Protein AF-A0A967CK85-F1 (afdb_monomer)

Structure (mmCIF, N/CA/C/O backbone):
data_AF-A0A967CK85-F1
#
_entry.id   AF-A0A967CK85-F1
#
loop_
_atom_site.group_PDB
_atom_site.id
_atom_site.type_symbol
_atom_site.label_atom_id
_atom_site.label_alt_id
_atom_site.label_comp_id
_atom_site.label_asym_id
_atom_site.label_entity_id
_atom_site.label_seq_id
_atom_site.pdbx_PDB_ins_code
_atom_site.Cartn_x
_atom_site.Cartn_y
_atom_site.Cartn_z
_atom_site.occupancy
_atom_site.B_iso_or_equiv
_atom_site.auth_seq_id
_atom_site.auth_comp_id
_atom_site.auth_asym_id
_atom_site.auth_atom_id
_atom_site.pdbx_PDB_model_num
ATOM 1 N N . MET A 1 1 ? -1.681 -9.146 -4.470 1.00 89.50 1 MET A N 1
ATOM 2 C CA . MET A 1 1 ? -1.602 -7.755 -4.937 1.00 89.50 1 MET A CA 1
ATOM 3 C C . MET A 1 1 ? -0.407 -7.669 -5.853 1.00 89.50 1 MET A C 1
ATOM 5 O O . MET A 1 1 ? 0.641 -8.221 -5.528 1.00 89.50 1 MET A O 1
ATOM 9 N N . GLN A 1 2 ? -0.588 -7.045 -7.011 1.00 94.50 2 GLN A N 1
ATOM 10 C CA . GLN A 1 2 ? 0.489 -6.822 -7.970 1.00 94.50 2 GLN A CA 1
ATOM 11 C C . GLN A 1 2 ? 1.0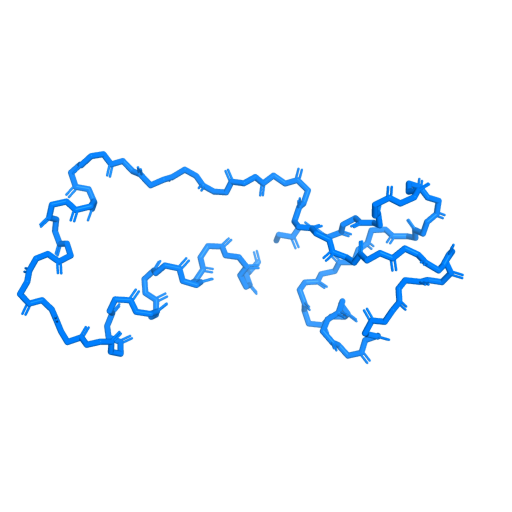28 -5.404 -7.818 1.00 94.50 2 GLN A C 1
ATOM 13 O O . GLN A 1 2 ? 0.282 -4.478 -7.500 1.00 94.50 2 GLN A O 1
ATOM 18 N N . TYR A 1 3 ? 2.320 -5.252 -8.064 1.00 96.00 3 TYR A N 1
ATOM 19 C CA . TYR A 1 3 ? 3.042 -3.995 -8.078 1.00 96.00 3 TYR A CA 1
ATOM 20 C C . TYR A 1 3 ? 3.623 -3.770 -9.468 1.00 96.00 3 TYR A C 1
ATOM 22 O O . TYR A 1 3 ? 4.203 -4.676 -10.068 1.00 96.00 3 TYR A O 1
ATOM 30 N N . ILE A 1 4 ? 3.463 -2.550 -9.966 1.00 96.31 4 ILE A N 1
ATOM 31 C CA . ILE A 1 4 ? 3.889 -2.120 -11.296 1.00 96.31 4 ILE A CA 1
ATOM 32 C C . ILE A 1 4 ? 4.909 -0.994 -11.176 1.00 96.31 4 ILE A C 1
ATOM 34 O O . ILE A 1 4 ? 4.885 -0.226 -10.214 1.00 96.31 4 ILE A O 1
ATOM 38 N N . SER A 1 5 ? 5.804 -0.882 -12.155 1.00 96.69 5 SER A N 1
ATOM 39 C CA . SER A 1 5 ? 6.691 0.278 -12.241 1.00 96.69 5 SER A CA 1
ATOM 40 C C . SER A 1 5 ? 5.925 1.503 -12.727 1.00 96.69 5 SER A C 1
ATOM 42 O O . SER A 1 5 ? 5.165 1.427 -13.692 1.00 96.69 5 SER A O 1
ATOM 44 N N . THR A 1 6 ? 6.213 2.663 -12.144 1.00 96.25 6 THR A N 1
ATOM 45 C CA . THR A 1 6 ? 5.741 3.968 -12.634 1.00 96.25 6 THR A CA 1
ATOM 46 C C . THR A 1 6 ? 6.197 4.307 -14.058 1.00 96.25 6 THR A C 1
ATOM 48 O O . THR A 1 6 ? 5.666 5.242 -14.652 1.00 96.25 6 THR A O 1
ATOM 51 N N . ARG A 1 7 ? 7.162 3.568 -14.624 1.00 95.88 7 ARG A N 1
ATOM 52 C CA . ARG A 1 7 ? 7.609 3.699 -16.023 1.00 95.88 7 ARG A CA 1
ATOM 53 C C . ARG A 1 7 ? 7.044 2.619 -16.953 1.00 95.88 7 ARG A C 1
ATOM 55 O O . ARG A 1 7 ? 7.255 2.694 -18.159 1.00 95.88 7 ARG A O 1
ATOM 62 N N . GLY A 1 8 ? 6.296 1.654 -16.412 1.00 91.62 8 GLY A N 1
ATOM 63 C CA . GLY A 1 8 ? 5.437 0.737 -17.167 1.00 91.62 8 GLY A CA 1
ATOM 64 C C . GLY A 1 8 ? 6.136 -0.372 -17.958 1.00 91.62 8 GLY A C 1
ATOM 65 O O . GLY A 1 8 ? 5.457 -1.102 -18.672 1.00 91.62 8 GLY A O 1
ATOM 66 N N . THR A 1 9 ? 7.460 -0.519 -17.853 1.00 89.44 9 THR A N 1
ATOM 67 C CA . THR A 1 9 ? 8.214 -1.511 -18.649 1.00 89.44 9 THR A CA 1
ATOM 68 C C . THR A 1 9 ? 8.861 -2.612 -17.813 1.00 89.44 9 THR A C 1
ATOM 70 O O . THR A 1 9 ? 9.306 -3.621 -18.361 1.00 89.44 9 THR A O 1
ATOM 73 N N . ALA A 1 10 ? 8.897 -2.459 -16.488 1.00 91.69 10 ALA A N 1
ATOM 74 C CA . ALA A 1 10 ? 9.311 -3.523 -15.582 1.00 91.69 10 ALA A CA 1
ATOM 75 C C . ALA A 1 10 ? 8.227 -4.616 -15.439 1.00 91.69 10 ALA A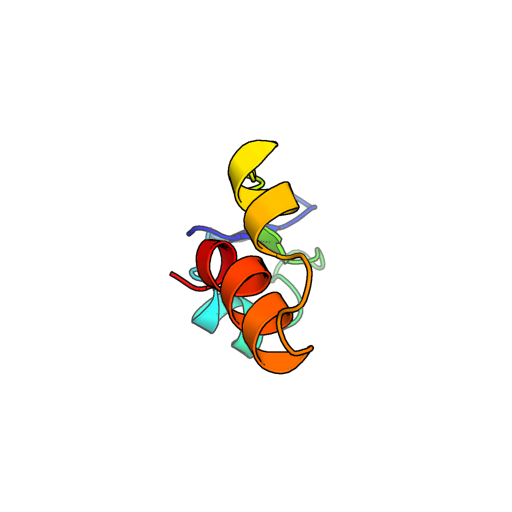 C 1
ATOM 77 O O . ALA A 1 10 ? 7.035 -4.316 -15.545 1.00 91.69 10 ALA A O 1
ATOM 78 N N . PRO A 1 11 ? 8.618 -5.872 -15.147 1.00 90.56 11 PRO A N 1
ATOM 79 C CA . PRO A 1 11 ? 7.674 -6.937 -14.821 1.00 90.56 11 PRO A CA 1
ATOM 80 C C . PRO A 1 11 ? 6.770 -6.575 -13.639 1.00 90.56 11 PRO A C 1
ATOM 82 O O . PRO A 1 11 ? 7.178 -5.853 -12.729 1.00 90.56 11 PRO A O 1
ATOM 85 N N . HIS A 1 12 ? 5.562 -7.136 -13.630 1.00 93.69 12 HIS A N 1
ATOM 86 C CA . HIS A 1 12 ? 4.688 -7.071 -12.464 1.00 93.69 12 HIS A CA 1
ATOM 87 C C . HIS A 1 12 ? 5.262 -7.967 -11.365 1.00 93.69 12 HIS A C 1
ATOM 89 O O . HIS A 1 12 ? 5.679 -9.094 -11.641 1.00 93.69 12 HIS A O 1
ATOM 95 N N . LEU A 1 13 ? 5.281 -7.462 -10.136 1.00 93.69 13 LEU A N 1
ATOM 96 C CA . LEU A 1 13 ? 5.841 -8.154 -8.978 1.00 93.69 13 LEU A CA 1
ATOM 97 C C . LEU A 1 13 ? 4.810 -8.292 -7.860 1.00 93.69 13 LEU A C 1
ATOM 99 O O . LEU A 1 13 ? 3.905 -7.467 -7.732 1.00 93.69 13 LEU A O 1
ATOM 103 N N . ARG A 1 14 ? 4.977 -9.295 -6.989 1.00 95.12 14 ARG A N 1
ATOM 104 C CA . ARG A 1 14 ? 4.269 -9.296 -5.701 1.00 95.12 14 ARG A CA 1
ATOM 105 C C . ARG A 1 14 ? 4.896 -8.268 -4.757 1.00 95.12 14 ARG A C 1
ATOM 107 O O . ARG A 1 14 ? 6.030 -7.841 -4.965 1.00 95.12 14 ARG A O 1
ATOM 114 N N . PHE A 1 15 ? 4.183 -7.920 -3.685 1.00 93.50 15 PHE A N 1
ATOM 115 C CA . PHE A 1 15 ? 4.675 -6.992 -2.659 1.00 93.50 15 PHE A CA 1
ATOM 116 C C . PHE A 1 15 ? 6.074 -7.360 -2.136 1.00 93.50 15 PHE A C 1
ATOM 118 O O . PHE A 1 15 ? 6.957 -6.509 -2.102 1.00 93.50 15 PHE A O 1
ATOM 125 N N . GLU A 1 16 ? 6.283 -8.627 -1.766 1.00 94.00 16 GLU A N 1
ATOM 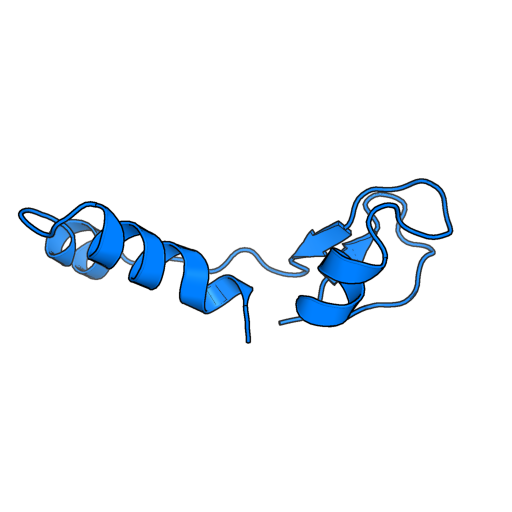126 C CA . GLU A 1 16 ? 7.562 -9.128 -1.242 1.00 94.00 16 GLU A CA 1
ATOM 127 C C . GLU A 1 16 ? 8.711 -8.908 -2.237 1.00 94.00 16 GLU A C 1
ATOM 129 O O . GLU A 1 16 ? 9.756 -8.369 -1.876 1.00 94.00 16 GLU A O 1
ATOM 134 N N . ASP A 1 17 ? 8.488 -9.246 -3.509 1.00 93.69 17 ASP A N 1
ATOM 135 C CA . ASP A 1 17 ? 9.488 -9.090 -4.564 1.00 93.69 17 ASP A CA 1
ATOM 136 C C . ASP A 1 17 ? 9.784 -7.611 -4.842 1.00 93.69 17 ASP A C 1
ATOM 138 O O . ASP A 1 17 ? 10.943 -7.228 -5.009 1.00 93.69 17 ASP A O 1
ATOM 142 N N . ALA A 1 18 ? 8.754 -6.758 -4.863 1.00 93.19 18 ALA A N 1
ATOM 143 C CA . ALA A 1 18 ? 8.906 -5.316 -5.037 1.00 93.19 18 ALA A CA 1
ATOM 144 C C . ALA A 1 18 ? 9.70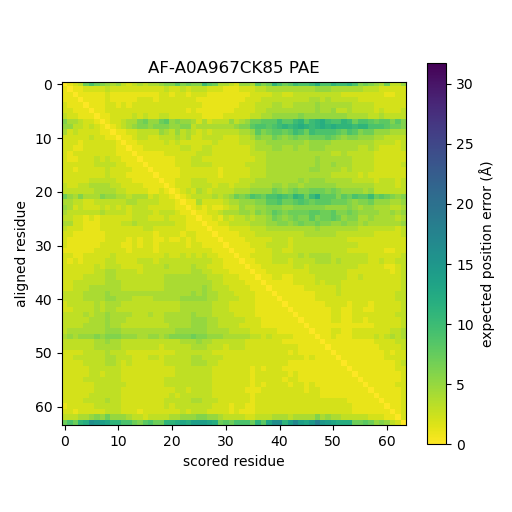4 -4.685 -3.881 1.00 93.19 18 ALA A C 1
ATOM 146 O O . ALA A 1 18 ? 10.617 -3.896 -4.125 1.00 93.19 18 ALA A O 1
ATOM 147 N N . MET A 1 19 ? 9.415 -5.086 -2.638 1.00 92.50 19 MET A N 1
ATOM 148 C CA . MET A 1 19 ? 10.132 -4.647 -1.435 1.00 92.50 19 MET A CA 1
ATOM 149 C C . MET A 1 19 ? 11.613 -5.035 -1.462 1.00 92.50 19 MET A C 1
ATOM 151 O O . MET A 1 19 ? 12.466 -4.208 -1.146 1.00 92.50 19 MET A O 1
ATOM 155 N N . LEU A 1 20 ? 11.926 -6.274 -1.850 1.00 93.00 20 LEU A N 1
ATOM 156 C CA . LEU A 1 20 ? 13.305 -6.768 -1.915 1.00 93.00 20 LEU A CA 1
ATOM 157 C C . LEU A 1 20 ? 14.082 -6.193 -3.105 1.00 93.00 20 LEU A C 1
ATOM 159 O O . LEU A 1 20 ? 15.291 -5.995 -3.014 1.00 93.00 20 LEU A O 1
ATOM 163 N N . THR A 1 21 ? 13.397 -5.910 -4.216 1.00 91.38 21 THR A N 1
ATOM 164 C CA . THR A 1 21 ? 14.010 -5.304 -5.407 1.00 91.38 21 THR A CA 1
ATOM 165 C C . THR A 1 21 ? 14.349 -3.827 -5.178 1.00 91.38 21 THR A C 1
ATOM 167 O O . THR A 1 21 ? 15.350 -3.333 -5.698 1.00 91.38 21 THR A O 1
ATOM 170 N N . GLY A 1 22 ? 13.530 -3.107 -4.406 1.00 88.94 22 GLY A N 1
ATOM 171 C CA . GLY A 1 22 ? 13.677 -1.670 -4.197 1.00 88.94 22 GLY A CA 1
ATOM 172 C C . GLY A 1 22 ? 13.305 -0.875 -5.452 1.00 88.94 22 GLY A C 1
ATOM 173 O O . GLY A 1 22 ? 12.136 -0.557 -5.665 1.00 88.94 22 GLY A O 1
ATOM 174 N N . LEU A 1 23 ? 14.295 -0.540 -6.289 1.00 90.19 23 LEU A N 1
ATOM 175 C CA . LEU A 1 23 ? 14.080 0.227 -7.523 1.00 90.19 23 LEU A CA 1
ATOM 176 C C . LEU A 1 23 ? 13.709 -0.699 -8.689 1.00 90.19 23 LEU A C 1
ATOM 178 O O . LEU A 1 23 ? 14.365 -1.715 -8.914 1.00 90.19 23 LEU A O 1
ATOM 182 N N . ALA A 1 24 ? 12.691 -0.337 -9.474 1.00 92.56 24 ALA A N 1
ATOM 183 C CA . ALA A 1 24 ? 12.317 -1.122 -10.646 1.00 92.56 24 ALA A CA 1
ATOM 184 C C . ALA A 1 24 ? 13.445 -1.139 -11.692 1.00 92.56 24 ALA A C 1
ATOM 186 O O . ALA A 1 24 ? 14.229 -0.195 -11.812 1.00 92.56 24 ALA A O 1
ATOM 187 N N . ARG A 1 25 ? 13.518 -2.213 -12.490 1.00 89.06 25 ARG A N 1
ATOM 188 C CA . ARG A 1 25 ? 14.603 -2.418 -13.473 1.00 89.06 25 ARG A CA 1
ATOM 189 C C . ARG A 1 25 ? 14.672 -1.341 -14.557 1.00 89.06 25 ARG A C 1
ATOM 191 O O . ARG A 1 25 ? 15.732 -1.124 -15.129 1.00 89.06 25 ARG A O 1
ATOM 198 N N . ASP A 1 26 ? 13.560 -0.668 -14.824 1.00 92.06 26 ASP A N 1
ATOM 199 C CA . ASP A 1 26 ? 13.467 0.457 -15.756 1.00 92.06 26 ASP A CA 1
ATOM 200 C C . ASP A 1 26 ? 13.770 1.820 -15.098 1.00 92.06 26 ASP A C 1
ATOM 202 O O . ASP A 1 26 ? 13.584 2.881 -15.702 1.00 92.06 26 ASP A O 1
ATOM 206 N N . GLY A 1 27 ? 14.246 1.811 -13.849 1.00 92.38 27 GLY A N 1
ATOM 207 C CA . GLY A 1 27 ? 14.537 2.997 -13.048 1.00 92.38 27 GLY A CA 1
ATOM 208 C C . GLY A 1 27 ? 13.291 3.701 -12.503 1.00 92.38 27 GLY A C 1
ATOM 209 O O . GLY A 1 27 ? 13.397 4.839 -12.046 1.00 92.38 27 GLY A O 1
ATOM 210 N N . GLY A 1 28 ? 12.111 3.078 -12.601 1.00 94.75 28 GLY A N 1
ATOM 211 C CA . GLY A 1 28 ? 10.879 3.547 -11.968 1.00 94.75 28 GLY A CA 1
ATOM 212 C C . GLY A 1 28 ? 10.741 3.090 -10.513 1.00 94.75 28 GLY A C 1
ATOM 213 O O . GLY A 1 28 ? 11.596 2.393 -9.967 1.00 94.75 28 GLY A O 1
ATOM 214 N N . LEU A 1 29 ? 9.633 3.479 -9.883 1.00 95.88 29 LEU A N 1
ATOM 215 C CA . LEU A 1 29 ? 9.261 3.056 -8.529 1.00 95.88 29 LEU A CA 1
ATOM 216 C C . LEU A 1 29 ? 8.124 2.042 -8.612 1.00 95.88 29 LEU A C 1
ATOM 218 O O . LEU A 1 29 ? 7.237 2.195 -9.451 1.00 95.88 29 LEU A O 1
ATOM 222 N N . TYR A 1 30 ? 8.124 1.039 -7.736 1.00 95.75 30 TYR A N 1
ATOM 223 C CA . TYR A 1 30 ? 6.992 0.125 -7.631 1.00 95.75 30 TYR A CA 1
ATOM 224 C C . TYR A 1 30 ? 5.836 0.769 -6.860 1.00 95.75 30 TYR A C 1
ATOM 226 O O . TYR A 1 30 ? 6.014 1.278 -5.755 1.00 95.75 30 TYR A O 1
ATOM 234 N N . VAL A 1 31 ? 4.640 0.707 -7.439 1.00 95.75 31 VAL A N 1
ATOM 235 C CA . VAL A 1 31 ? 3.365 1.124 -6.836 1.00 95.75 31 VAL A CA 1
ATOM 236 C C . VAL A 1 31 ? 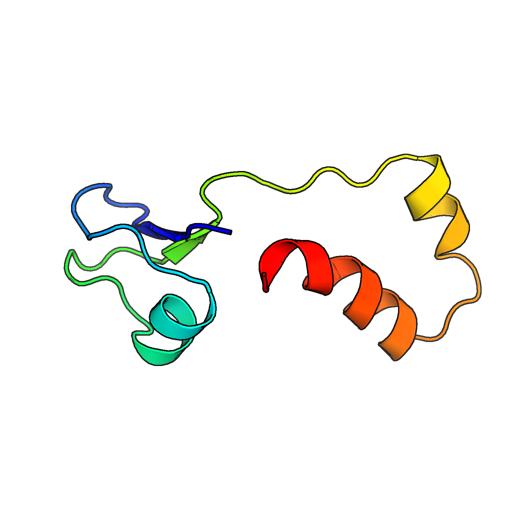2.349 -0.009 -6.993 1.00 95.75 31 VAL A C 1
ATOM 238 O O . VAL A 1 31 ? 2.488 -0.800 -7.930 1.00 95.75 31 VAL A O 1
ATOM 241 N N . PRO A 1 32 ? 1.346 -0.144 -6.107 1.00 95.94 32 PRO A N 1
ATOM 242 C CA . PRO A 1 32 ? 0.322 -1.165 -6.287 1.00 95.94 32 PRO A CA 1
ATOM 243 C C . PRO A 1 32 ? -0.443 -0.907 -7.591 1.00 95.94 32 PRO A C 1
ATOM 245 O O . PRO A 1 32 ? -0.713 0.242 -7.942 1.00 95.94 32 PRO A O 1
ATOM 248 N N . GLN A 1 33 ? -0.778 -1.978 -8.307 1.00 95.38 33 GLN A N 1
ATOM 249 C CA . GLN A 1 33 ? -1.525 -1.901 -9.562 1.00 95.38 33 GLN A CA 1
ATOM 250 C C . GLN A 1 33 ? -2.902 -1.253 -9.360 1.00 95.38 33 GLN A C 1
ATOM 252 O O . GLN A 1 33 ? -3.340 -0.469 -10.197 1.00 95.38 33 GLN A O 1
ATOM 257 N N . ASP A 1 34 ? -3.538 -1.540 -8.224 1.00 94.81 34 ASP A N 1
ATOM 258 C CA . ASP A 1 34 ? -4.815 -0.973 -7.805 1.00 94.81 34 ASP A CA 1
ATOM 259 C C . ASP A 1 34 ? -4.692 -0.416 -6.385 1.00 94.81 34 ASP A C 1
ATOM 261 O O . ASP A 1 34 ? -4.012 -0.998 -5.538 1.00 94.81 34 ASP A O 1
ATOM 265 N N . ILE A 1 35 ? -5.382 0.690 -6.094 1.00 95.50 35 ILE A N 1
ATOM 266 C CA . ILE A 1 35 ? -5.437 1.262 -4.742 1.00 95.50 35 ILE A CA 1
ATOM 267 C C . ILE A 1 35 ? -6.624 0.640 -3.987 1.00 95.50 35 ILE A C 1
ATOM 269 O O . ILE A 1 35 ? -7.773 0.939 -4.343 1.00 95.50 35 ILE A O 1
ATOM 273 N N . PRO A 1 36 ? -6.391 -0.171 -2.931 1.00 95.00 36 PRO A N 1
ATOM 274 C CA . PRO A 1 36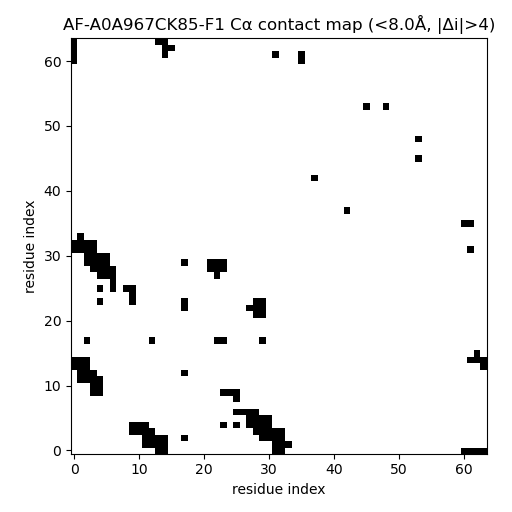 ? -7.459 -0.715 -2.102 1.00 95.00 36 PRO A CA 1
ATOM 275 C C . PRO A 1 36 ? -8.350 0.396 -1.552 1.00 95.00 36 PRO A C 1
ATOM 277 O O . PRO A 1 36 ? -7.870 1.391 -1.007 1.00 95.00 36 PRO A O 1
ATOM 280 N N . GLN A 1 37 ? -9.659 0.224 -1.697 1.00 95.75 37 GLN A N 1
ATOM 281 C CA . GLN A 1 37 ? -10.637 1.157 -1.155 1.00 95.75 37 GLN A CA 1
ATOM 282 C C . GLN A 1 37 ? -11.030 0.723 0.252 1.00 95.75 37 GLN A C 1
ATOM 284 O O . GLN A 1 37 ? -11.337 -0.444 0.477 1.00 95.75 37 GLN A O 1
ATOM 289 N N . ILE A 1 38 ? -11.047 1.675 1.182 1.00 95.25 38 ILE A N 1
ATOM 290 C CA . ILE A 1 38 ? -11.544 1.472 2.543 1.00 95.25 38 ILE A CA 1
ATOM 291 C C . ILE A 1 38 ? -12.882 2.200 2.648 1.00 95.25 38 ILE A C 1
ATOM 293 O O . ILE A 1 38 ? -12.969 3.407 2.403 1.00 95.25 38 ILE A O 1
ATOM 297 N N . SER A 1 39 ? -13.942 1.470 2.980 1.00 97.12 39 SER A N 1
ATOM 298 C CA . SER A 1 39 ? -15.283 2.033 3.102 1.00 97.12 39 SER A CA 1
ATOM 299 C C . SER A 1 39 ? -15.387 3.010 4.276 1.00 97.12 39 SER A C 1
ATOM 301 O O . SER A 1 39 ? -14.604 2.998 5.230 1.00 97.12 39 SER A O 1
ATOM 303 N N . ARG A 1 40 ? -16.418 3.861 4.246 1.00 98.06 40 ARG A N 1
ATOM 304 C CA . ARG A 1 40 ? -16.687 4.800 5.346 1.00 98.06 40 AR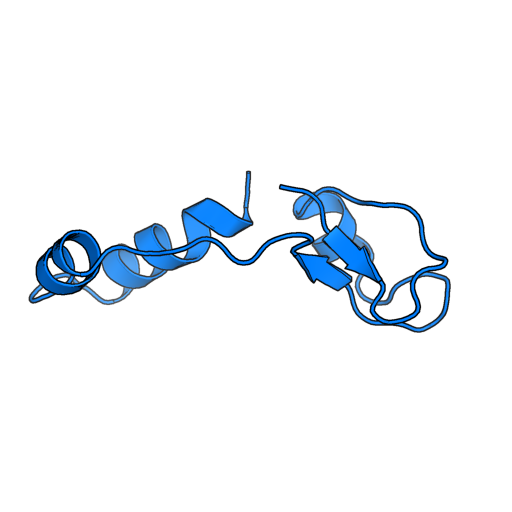G A CA 1
ATOM 305 C C . ARG A 1 40 ? -16.919 4.088 6.678 1.00 98.06 40 ARG A C 1
ATOM 307 O O . ARG A 1 40 ? -16.544 4.632 7.712 1.00 98.06 40 ARG A O 1
ATOM 314 N N . ASP A 1 41 ? -17.540 2.913 6.663 1.00 98.25 41 ASP A N 1
ATOM 315 C CA . ASP A 1 41 ? -17.824 2.168 7.889 1.00 98.25 41 ASP A CA 1
ATOM 316 C C . ASP A 1 41 ? -16.570 1.483 8.439 1.00 98.25 41 ASP A C 1
ATOM 318 O O . ASP A 1 41 ? -16.348 1.520 9.648 1.00 98.25 41 ASP A O 1
ATOM 322 N N . GLU A 1 42 ? -15.681 0.994 7.570 1.00 96.88 42 GLU A N 1
ATOM 323 C CA . GLU A 1 42 ? -14.354 0.521 7.981 1.00 96.88 42 GLU A CA 1
ATOM 324 C C . GLU A 1 42 ? -13.517 1.648 8.595 1.00 96.88 42 GLU A C 1
ATOM 326 O O . GLU A 1 42 ? -12.921 1.451 9.650 1.00 96.88 42 GLU A O 1
ATOM 331 N N . ILE A 1 43 ? -13.537 2.856 8.014 1.00 97.81 43 ILE A N 1
ATOM 332 C CA . ILE A 1 43 ? -12.849 4.029 8.583 1.00 97.81 43 ILE A CA 1
ATOM 333 C C . ILE A 1 43 ? -13.414 4.385 9.964 1.00 97.81 43 ILE A C 1
ATOM 335 O O . ILE A 1 43 ? -12.653 4.641 10.896 1.00 97.81 43 ILE A O 1
ATOM 339 N N . LYS A 1 44 ? -14.745 4.393 10.133 1.00 98.31 44 LYS A N 1
ATOM 340 C CA . LYS A 1 44 ? -15.365 4.639 11.450 1.00 98.31 44 LYS A CA 1
ATOM 341 C C . LYS A 1 44 ? -14.928 3.595 12.475 1.00 98.31 44 LYS A C 1
ATOM 343 O O . LYS A 1 44 ? -14.679 3.960 13.623 1.00 98.31 44 LYS A O 1
ATOM 348 N N . ALA A 1 45 ? -14.804 2.335 12.059 1.00 97.88 45 ALA A N 1
ATOM 349 C CA . ALA A 1 45 ? -14.366 1.237 12.913 1.00 97.88 45 ALA A CA 1
ATOM 350 C C . ALA A 1 45 ? -12.899 1.355 13.369 1.00 97.88 45 ALA A C 1
ATOM 352 O O . ALA A 1 45 ? -12.510 0.648 14.293 1.00 97.88 45 ALA A O 1
ATOM 353 N N . LEU A 1 46 ? -12.093 2.253 12.779 1.00 97.88 46 LEU A N 1
ATOM 354 C CA . LEU A 1 46 ? -10.730 2.545 13.246 1.00 97.88 46 LEU A CA 1
ATOM 355 C C . LEU A 1 46 ? -10.695 3.417 14.510 1.00 97.88 46 LEU A C 1
ATOM 357 O O . LEU A 1 46 ? -9.663 3.511 15.173 1.00 97.88 46 LEU A O 1
ATOM 361 N N . ARG A 1 47 ? -11.799 4.091 14.855 1.00 98.06 47 ARG A N 1
ATOM 362 C CA . ARG A 1 47 ? -11.837 5.003 16.003 1.00 98.06 47 ARG A CA 1
ATOM 363 C C . ARG A 1 47 ? -11.600 4.244 17.312 1.00 98.06 47 ARG A C 1
ATOM 365 O O . ARG A 1 47 ? -12.317 3.302 17.623 1.00 98.06 47 ARG A O 1
ATOM 372 N N . GLY A 1 48 ? -10.652 4.734 18.110 1.00 98.12 48 GLY A N 1
ATOM 373 C CA . GLY A 1 48 ? -10.342 4.186 19.435 1.00 98.12 48 GLY A CA 1
ATOM 374 C C . GLY A 1 48 ? -9.431 2.958 19.414 1.00 98.12 48 GLY A C 1
ATOM 375 O O . GLY A 1 48 ? -9.095 2.452 20.480 1.00 98.12 48 GLY A O 1
ATOM 376 N N . LEU A 1 49 ? -9.015 2.496 18.231 1.00 98.56 49 LEU A N 1
ATOM 377 C CA . LEU A 1 49 ? -7.999 1.456 18.107 1.00 98.56 49 LEU A CA 1
ATOM 378 C C . LEU A 1 49 ? -6.604 2.026 18.385 1.00 98.56 49 LEU A C 1
ATOM 380 O O . LEU A 1 49 ? -6.366 3.229 18.242 1.00 98.56 49 LEU A O 1
ATOM 384 N N . SER A 1 50 ? -5.681 1.147 18.774 1.00 98.75 50 SER A N 1
ATOM 385 C CA . SER A 1 50 ? -4.275 1.515 18.916 1.00 98.75 50 SER A CA 1
ATOM 386 C C . SER A 1 50 ? -3.644 1.793 17.551 1.00 98.75 50 SER A C 1
ATOM 388 O O . SER A 1 50 ? -4.178 1.421 16.501 1.00 98.75 50 SER A O 1
ATOM 390 N N . TYR A 1 51 ? -2.481 2.439 17.563 1.00 98.44 51 TYR A N 1
ATOM 391 C CA . TYR A 1 51 ? -1.744 2.737 16.340 1.00 98.44 51 TYR A CA 1
ATOM 392 C C . TYR A 1 51 ? -1.401 1.463 15.554 1.00 98.44 51 TYR A C 1
ATOM 394 O O . TYR A 1 51 ? -1.568 1.424 14.339 1.00 98.44 51 TYR A O 1
ATOM 402 N N . GLU A 1 52 ? -0.969 0.412 16.249 1.00 98.44 52 GLU A N 1
ATOM 403 C CA . GLU A 1 52 ? -0.556 -0.867 15.671 1.00 98.44 52 GLU A CA 1
ATOM 404 C C . GLU A 1 52 ? -1.721 -1.559 14.961 1.00 98.44 52 GLU A C 1
ATOM 406 O O . GLU A 1 52 ? -1.567 -2.056 13.846 1.00 98.44 52 GLU A O 1
ATOM 411 N N . GLU A 1 53 ? -2.903 -1.536 15.577 1.00 98.25 53 GLU A N 1
ATOM 412 C CA . GLU A 1 53 ? -4.109 -2.120 14.997 1.00 98.25 53 GLU A CA 1
ATOM 413 C C . GLU A 1 53 ? -4.559 -1.341 13.752 1.00 98.25 53 GLU A C 1
ATOM 415 O O . GLU A 1 53 ? -4.927 -1.935 12.736 1.00 98.25 53 GLU A O 1
ATOM 420 N N . ILE A 1 54 ? -4.481 -0.006 13.792 1.00 98.38 54 ILE A N 1
ATOM 421 C CA . ILE A 1 54 ? -4.771 0.835 12.624 1.00 98.38 54 ILE A CA 1
ATOM 422 C C . ILE A 1 54 ? -3.768 0.542 11.503 1.00 98.38 54 ILE A C 1
ATOM 424 O O . ILE A 1 54 ? -4.181 0.309 10.366 1.00 98.38 54 ILE A O 1
ATOM 428 N N . ALA A 1 55 ? -2.470 0.507 11.810 1.00 98.00 55 ALA A N 1
ATOM 429 C CA . ALA A 1 55 ? -1.419 0.230 10.838 1.00 98.00 55 ALA A CA 1
ATOM 430 C C . ALA A 1 55 ? -1.616 -1.142 10.181 1.00 98.00 55 ALA A C 1
ATOM 432 O O . ALA A 1 55 ? -1.614 -1.236 8.954 1.00 98.00 55 ALA A O 1
ATOM 433 N N . PHE A 1 56 ? -1.883 -2.187 10.970 1.00 96.88 56 PHE A N 1
ATOM 434 C CA . PHE A 1 56 ? -2.160 -3.523 10.448 1.00 96.88 56 PHE A CA 1
ATOM 435 C C . PHE A 1 56 ? -3.351 -3.523 9.482 1.00 96.88 56 PHE A C 1
ATOM 437 O O . PHE A 1 56 ? -3.238 -4.023 8.361 1.00 96.88 56 PHE A O 1
ATOM 444 N N . ARG A 1 57 ? -4.482 -2.921 9.873 1.00 96.50 57 ARG A N 1
ATOM 445 C CA . ARG A 1 57 ? -5.696 -2.884 9.039 1.00 96.50 57 ARG A CA 1
ATOM 446 C C . ARG A 1 57 ? -5.506 -2.103 7.744 1.00 96.50 57 ARG A C 1
ATOM 448 O O . ARG A 1 57 ? -6.011 -2.533 6.712 1.00 96.50 57 ARG A O 1
ATOM 455 N N . VAL A 1 58 ? -4.780 -0.986 7.792 1.00 96.50 58 VAL A N 1
ATOM 456 C CA . VAL A 1 58 ? -4.514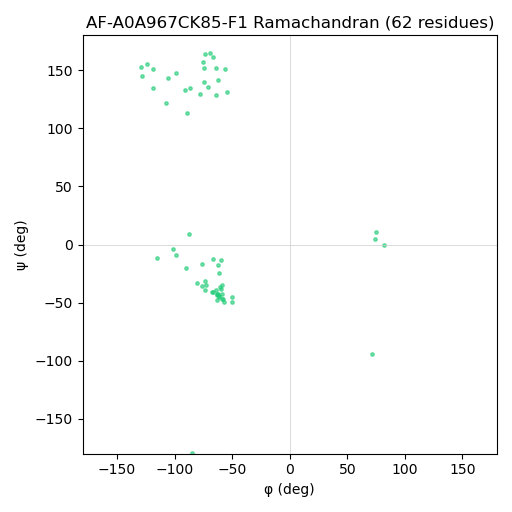 -0.142 6.617 1.00 96.50 58 VAL A CA 1
ATOM 457 C C . VAL A 1 58 ? -3.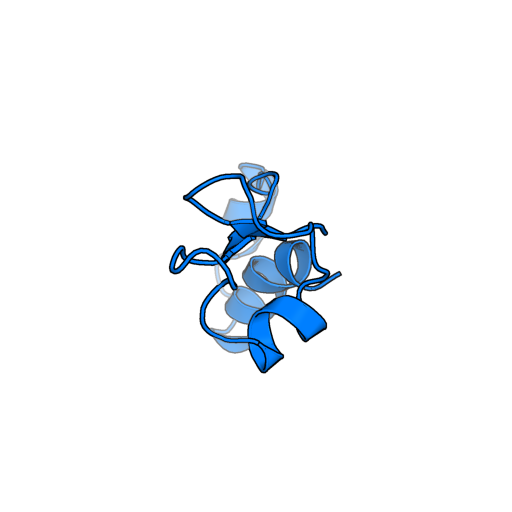496 -0.789 5.681 1.00 96.50 58 VAL A C 1
ATOM 459 O O . VAL A 1 58 ? -3.661 -0.716 4.468 1.00 96.50 58 VAL A O 1
ATOM 462 N N . MET A 1 59 ? -2.457 -1.437 6.213 1.00 95.88 59 MET A N 1
ATOM 463 C CA . MET A 1 59 ? -1.383 -2.023 5.404 1.00 95.88 59 MET A CA 1
ATOM 464 C C . MET A 1 59 ? -1.753 -3.385 4.813 1.00 95.88 59 MET A C 1
ATOM 466 O O . MET A 1 59 ? -1.331 -3.697 3.702 1.00 95.88 59 MET A O 1
ATOM 470 N N . ARG A 1 60 ? -2.553 -4.203 5.512 1.00 95.06 60 ARG A N 1
ATOM 471 C CA . ARG A 1 60 ? -2.883 -5.577 5.092 1.00 95.06 60 ARG A CA 1
ATOM 472 C C . ARG A 1 60 ? -3.365 -5.693 3.634 1.00 95.06 60 ARG A C 1
ATOM 474 O O . ARG A 1 60 ? -2.871 -6.593 2.955 1.00 95.06 60 ARG A O 1
ATOM 481 N N . PRO A 1 61 ? -4.267 -4.835 3.113 1.00 94.62 61 PRO A N 1
ATOM 482 C CA . PRO A 1 61 ? -4.739 -4.940 1.729 1.00 94.62 61 PRO A CA 1
ATOM 483 C C . PRO A 1 61 ? -3.647 -4.754 0.664 1.00 94.62 61 PRO A C 1
ATOM 485 O O . PRO A 1 61 ? -3.848 -5.136 -0.485 1.00 94.62 61 PRO A O 1
ATOM 488 N N . PHE A 1 62 ? -2.498 -4.179 1.031 1.00 94.88 62 PHE A N 1
ATOM 489 C CA . PHE A 1 62 ? -1.368 -3.952 0.130 1.00 94.88 62 PHE A CA 1
ATOM 490 C C . PHE A 1 62 ? -0.376 -5.130 0.094 1.00 94.88 62 PHE A C 1
ATOM 492 O O . PHE A 1 62 ? 0.383 -5.254 -0.862 1.00 94.88 62 PHE A O 1
ATOM 499 N N . ILE A 1 63 ? -0.376 -6.003 1.109 1.00 91.25 63 ILE A N 1
ATOM 500 C CA . ILE A 1 63 ? 0.719 -6.962 1.368 1.00 91.25 63 ILE A CA 1
ATOM 501 C C . ILE A 1 63 ? 0.431 -8.390 0.842 1.00 91.25 63 ILE A C 1
ATOM 503 O O . ILE A 1 63 ? 1.334 -9.220 0.805 1.00 91.25 63 ILE A O 1
ATOM 507 N N . GLY A 1 64 ? -0.790 -8.702 0.388 1.00 72.44 64 GLY A N 1
ATOM 508 C CA . GLY A 1 64 ? -1.177 -10.049 -0.086 1.00 72.44 64 GLY A CA 1
ATOM 509 C C . GLY A 1 64 ? -1.415 -10.109 -1.575 1.00 72.44 64 GLY A C 1
ATOM 510 O O . GLY A 1 64 ? -2.273 -9.324 -2.019 1.00 72.44 64 GLY A O 1
#

Foldseek 3Di:
DWWAFPVRPADIDAPVVLVVVQAGPVRGHIDDPDDDDDDPVNVVVCPPDDPVVVCCVRCVVRHD

pLDDT: mean 94.66, std 3.86, range [72.44, 98.75]

Radius of gyration: 14.34 Å; Cα contacts (8 Å, |Δi|>4): 76; chains: 1; bounding box: 32×15×38 Å

Sequence (64 aa):
MQYISTRGTAPHLRFEDAMLTGLARDGGLYVPQDIPQISRDEIKALRGLSYEEIAFRVMRPFIG

Solvent-accessible surface area (backbone atoms only — not comparable to full-atom values): 3856 Å² total; per-residue (Å²): 70,50,25,33,25,78,68,70,75,37,73,77,30,44,44,68,56,42,64,74,58,55,61,32,89,74,74,25,48,65,42,64,72,65,83,82,83,78,50,75,66,59,59,58,68,50,67,92,57,54,71,66,59,45,49,50,65,68,47,50,73,60,65,79

Mean predicted aligned error: 2.95 Å

Secondary structure (DSSP, 8-state):
-EEEETTS-SPPEEHHHHHHH-B-TTS-BEEESS-----HHHHHHTTT--HHHHHHHHHHHHH-

Nearest PDB structures (foldseek):
  4f4f-assembly2_B  TM=9.930E-01  e=8.286E-06  Brucella melitensis bv. 1 str. 16M
  1vb3-assembly1_A  TM=9.230E-01  e=1.549E-02  Escherichia coli
  1kl7-assembly2_B  TM=9.283E-01  e=4.544E-02  Saccharomyces cerevisiae
  3rma-assembly4_D  TM=2.695E-01  e=9.230E+00  Escherichia phage RB69